Protein AF-P97983-F1 (afdb_monomer)

Structure (mmCIF, N/CA/C/O backbone):
data_AF-P97983-F1
#
_entry.id   AF-P97983-F1
#
loop_
_atom_site.group_PDB
_atom_site.id
_atom_site.type_symbol
_atom_site.label_atom_id
_atom_site.label_alt_id
_atom_site.label_comp_id
_atom_site.label_asym_id
_atom_site.label_entity_id
_atom_site.label_seq_id
_atom_site.pdbx_PDB_ins_code
_atom_site.Cartn_x
_atom_site.Cartn_y
_atom_site.Cartn_z
_atom_site.occupancy
_atom_site.B_iso_or_equiv
_atom_site.auth_seq_id
_atom_site.auth_comp_id
_atom_site.auth_asym_id
_atom_site.auth_atom_id
_atom_site.pdbx_PDB_model_num
ATOM 1 N N . ASP A 1 1 ? -0.389 -6.597 -8.760 1.00 67.94 1 ASP A N 1
ATOM 2 C CA . ASP A 1 1 ? -0.945 -7.431 -9.826 1.00 67.94 1 ASP A CA 1
ATOM 3 C C . ASP A 1 1 ? -0.528 -7.049 -11.247 1.00 67.94 1 ASP A C 1
ATOM 5 O O . ASP A 1 1 ? -1.302 -7.103 -12.198 1.00 67.94 1 ASP A O 1
ATOM 9 N N . ALA A 1 2 ? 0.743 -6.706 -11.415 1.00 70.81 2 ALA A N 1
ATOM 10 C CA . ALA A 1 2 ? 1.478 -6.914 -12.650 1.00 70.81 2 ALA A CA 1
ATOM 11 C C . ALA A 1 2 ? 1.822 -8.404 -12.858 1.00 70.81 2 ALA A C 1
ATOM 13 O O . ALA A 1 2 ? 2.010 -8.815 -14.003 1.00 70.81 2 ALA A O 1
ATOM 14 N N . ASP A 1 3 ? 1.889 -9.203 -11.788 1.00 79.50 3 ASP A N 1
ATOM 15 C CA . ASP A 1 3 ? 2.218 -10.633 -11.838 1.00 79.50 3 ASP A CA 1
ATOM 16 C C . ASP A 1 3 ? 1.003 -11.587 -11.818 1.00 79.50 3 ASP A C 1
ATOM 18 O O . ASP A 1 3 ? 1.140 -12.753 -12.194 1.00 79.50 3 ASP A O 1
ATOM 22 N N . GLY A 1 4 ? -0.191 -11.108 -11.457 1.00 80.94 4 GLY A N 1
ATOM 23 C CA . GLY A 1 4 ? -1.417 -11.911 -11.481 1.00 80.94 4 GLY A CA 1
ATOM 24 C C . GLY A 1 4 ? -1.629 -12.784 -10.240 1.00 80.94 4 GLY A C 1
ATOM 25 O O . GLY A 1 4 ? -2.407 -13.741 -10.309 1.00 80.94 4 GLY A O 1
ATOM 26 N N . ASN A 1 5 ? -0.912 -12.532 -9.141 1.00 81.75 5 ASN A N 1
ATOM 27 C CA . ASN A 1 5 ? -0.957 -13.357 -7.932 1.00 81.75 5 ASN A CA 1
ATOM 28 C C . ASN A 1 5 ? -2.156 -13.038 -7.006 1.00 81.75 5 ASN A C 1
ATOM 30 O O . ASN A 1 5 ? -2.425 -13.789 -6.064 1.00 81.75 5 ASN A O 1
ATOM 34 N N . GLY A 1 6 ? -2.907 -11.968 -7.286 1.00 82.69 6 GLY A N 1
ATOM 35 C CA . GLY A 1 6 ? -4.060 -11.512 -6.503 1.00 82.69 6 GLY A CA 1
ATOM 36 C C . GLY A 1 6 ? -3.700 -10.669 -5.271 1.00 82.69 6 GLY A C 1
ATOM 37 O O . GLY A 1 6 ? -4.588 -10.264 -4.508 1.00 82.69 6 GLY A O 1
ATOM 38 N N . THR A 1 7 ? -2.418 -10.380 -5.082 1.00 85.19 7 THR A N 1
ATOM 39 C CA . THR A 1 7 ? -1.854 -9.518 -4.048 1.00 85.19 7 THR A CA 1
ATOM 40 C C . THR A 1 7 ? -0.983 -8.431 -4.689 1.00 85.19 7 THR A C 1
ATOM 42 O O . THR A 1 7 ? -0.870 -8.300 -5.908 1.00 85.19 7 THR A O 1
ATOM 45 N N . ILE A 1 8 ? -0.489 -7.516 -3.865 1.00 84.88 8 ILE A N 1
ATOM 46 C CA . ILE A 1 8 ? 0.420 -6.453 -4.266 1.00 84.88 8 ILE A CA 1
ATOM 47 C C . ILE A 1 8 ? 1.610 -6.522 -3.331 1.00 84.88 8 ILE A C 1
ATOM 49 O O . ILE A 1 8 ? 1.492 -6.265 -2.130 1.00 84.88 8 ILE A O 1
ATOM 53 N N . ASP A 1 9 ? 2.757 -6.880 -3.887 1.00 85.44 9 ASP A N 1
ATOM 54 C CA . ASP A 1 9 ? 4.017 -6.848 -3.164 1.00 85.44 9 ASP A CA 1
ATOM 55 C C . ASP A 1 9 ? 4.600 -5.431 -3.090 1.00 85.44 9 ASP A C 1
ATOM 57 O O . ASP A 1 9 ? 4.137 -4.481 -3.726 1.00 85.44 9 ASP A O 1
ATOM 61 N N . PHE A 1 10 ? 5.623 -5.270 -2.256 1.00 79.94 10 PHE A N 1
ATOM 62 C CA . PHE A 1 10 ? 6.287 -3.987 -2.050 1.00 79.94 10 PHE A CA 1
ATOM 63 C C . PHE A 1 10 ? 6.814 -3.340 -3.357 1.00 79.94 10 PHE A C 1
ATOM 65 O O . PHE A 1 10 ? 6.517 -2.163 -3.583 1.00 79.94 10 PHE A O 1
ATOM 72 N N . PRO A 1 11 ? 7.533 -4.050 -4.253 1.00 82.31 11 PRO A N 1
ATOM 73 C CA . PRO A 1 11 ? 7.914 -3.512 -5.564 1.00 82.31 11 PRO A CA 1
ATOM 74 C C . PRO A 1 11 ? 6.733 -3.110 -6.46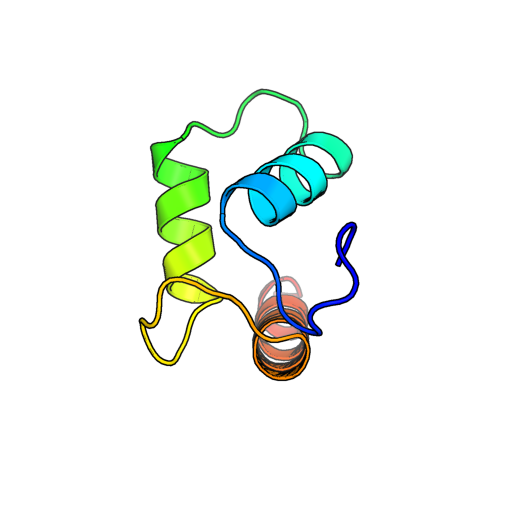2 1.00 82.31 11 PRO A C 1
ATOM 76 O O . PRO A 1 11 ? 6.787 -2.079 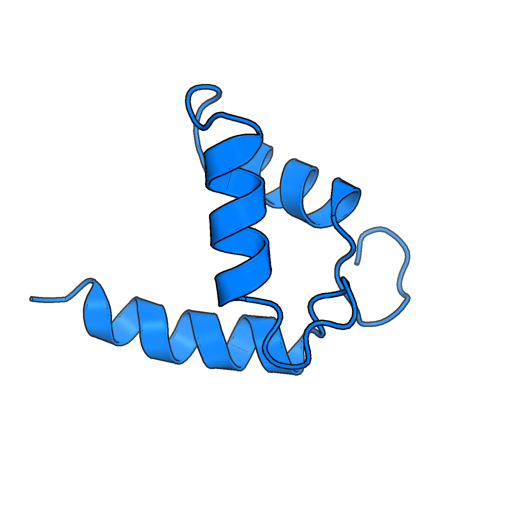-7.146 1.00 82.31 11 PRO A O 1
ATOM 79 N N . GLU A 1 12 ? 5.647 -3.878 -6.470 1.00 82.94 12 GLU A N 1
ATOM 80 C CA . GLU A 1 12 ? 4.444 -3.515 -7.221 1.00 82.94 12 GLU A CA 1
ATOM 81 C C . GLU A 1 12 ? 3.742 -2.286 -6.637 1.00 82.94 12 GLU A C 1
ATOM 83 O O . GLU A 1 12 ? 3.266 -1.419 -7.378 1.00 82.94 12 GLU A O 1
ATOM 88 N N . PHE A 1 13 ? 3.722 -2.167 -5.311 1.00 80.31 13 PHE A N 1
ATOM 89 C CA . PHE A 1 13 ? 3.185 -1.007 -4.615 1.00 80.31 13 PHE A CA 1
ATOM 90 C C . PHE A 1 13 ? 4.015 0.248 -4.882 1.00 80.31 13 PHE A C 1
ATOM 92 O O . PHE A 1 13 ? 3.444 1.302 -5.152 1.00 80.31 13 PHE A O 1
ATOM 99 N N . LEU A 1 14 ? 5.347 0.128 -4.903 1.00 79.69 14 LEU A N 1
ATOM 100 C CA . LEU A 1 14 ? 6.254 1.192 -5.341 1.00 79.69 14 LEU A CA 1
ATOM 101 C C . LEU A 1 14 ? 5.939 1.627 -6.771 1.00 79.69 14 LEU A C 1
ATOM 103 O O . LEU A 1 14 ? 5.854 2.818 -7.043 1.00 79.69 14 LEU A O 1
ATOM 107 N N . THR A 1 15 ? 5.700 0.679 -7.677 1.00 79.38 15 THR A N 1
ATOM 108 C CA . THR A 1 15 ? 5.349 0.976 -9.075 1.00 79.38 15 THR A CA 1
ATOM 109 C C . THR A 1 15 ? 4.001 1.701 -9.179 1.00 79.38 15 THR A C 1
ATOM 111 O O . THR A 1 15 ? 3.840 2.623 -9.982 1.00 79.38 15 THR A O 1
ATOM 114 N N . LEU A 1 16 ? 3.025 1.319 -8.352 1.00 76.00 16 LEU A N 1
ATOM 115 C CA . LEU A 1 16 ? 1.716 1.971 -8.273 1.00 76.00 16 LEU A CA 1
ATOM 116 C C . LEU A 1 16 ? 1.798 3.375 -7.667 1.00 76.00 16 LEU A C 1
ATOM 118 O O . LEU A 1 16 ? 1.182 4.297 -8.205 1.00 76.00 16 LEU A O 1
ATOM 122 N N . MET A 1 17 ? 2.565 3.540 -6.587 1.00 72.38 17 MET A N 1
ATOM 123 C CA . MET A 1 17 ? 2.833 4.824 -5.938 1.00 72.38 17 MET A CA 1
ATOM 124 C C . MET A 1 17 ? 3.608 5.749 -6.871 1.00 72.38 17 MET A C 1
ATOM 126 O O . MET A 1 17 ? 3.146 6.852 -7.111 1.00 72.38 17 MET A O 1
ATOM 130 N N . ALA A 1 18 ? 4.680 5.287 -7.516 1.00 71.88 18 ALA A N 1
ATOM 131 C CA . ALA A 1 18 ? 5.456 6.066 -8.485 1.00 71.88 18 ALA A CA 1
ATOM 132 C C . ALA A 1 18 ? 4.614 6.543 -9.681 1.00 71.88 18 ALA A C 1
ATOM 134 O O . ALA A 1 18 ? 4.869 7.590 -10.272 1.00 71.88 18 ALA A O 1
ATOM 135 N N . ARG A 1 19 ? 3.569 5.790 -10.048 1.00 67.75 19 ARG A N 1
ATOM 136 C CA . ARG A 1 19 ? 2.638 6.185 -11.113 1.00 67.75 19 ARG A CA 1
ATOM 137 C C . ARG A 1 19 ? 1.587 7.203 -10.653 1.00 67.75 19 ARG A C 1
ATOM 139 O O . ARG A 1 19 ? 0.978 7.854 -11.502 1.00 67.75 19 ARG A O 1
ATOM 146 N N . LYS A 1 20 ? 1.336 7.317 -9.345 1.00 63.34 20 LYS A N 1
ATOM 147 C CA . LYS A 1 20 ? 0.229 8.093 -8.757 1.00 63.34 20 LYS A CA 1
ATOM 148 C C . LYS A 1 20 ? 0.696 9.298 -7.926 1.00 63.34 20 LYS A C 1
ATOM 150 O O . LYS A 1 20 ? -0.029 10.286 -7.852 1.00 63.34 20 LYS A O 1
ATOM 155 N N . MET A 1 21 ? 1.890 9.235 -7.351 1.00 54.66 21 MET A N 1
ATOM 156 C CA . MET A 1 21 ? 2.557 10.264 -6.562 1.00 54.66 21 MET A CA 1
ATOM 157 C C . MET A 1 21 ? 3.884 10.619 -7.243 1.00 54.66 21 MET A C 1
ATOM 159 O O . MET A 1 21 ? 4.613 9.757 -7.726 1.00 54.66 21 MET A O 1
ATOM 163 N N . LYS A 1 22 ? 4.153 11.917 -7.380 1.00 53.38 22 LYS A N 1
ATOM 164 C CA . LYS A 1 22 ? 5.365 12.434 -8.027 1.00 53.38 22 LYS A CA 1
ATOM 165 C C . LYS A 1 22 ? 6.547 12.218 -7.086 1.00 53.38 22 LYS A C 1
ATOM 167 O O . LYS A 1 22 ? 6.524 12.906 -6.080 1.00 53.38 22 LYS A O 1
ATOM 172 N N . ASP A 1 23 ? 7.516 11.360 -7.431 1.00 56.12 23 ASP A N 1
ATOM 173 C CA . ASP A 1 23 ? 8.958 11.259 -7.044 1.00 56.12 23 ASP A CA 1
ATOM 174 C C . ASP A 1 23 ? 9.482 11.808 -5.686 1.00 56.12 23 ASP A C 1
ATOM 176 O O . ASP A 1 23 ? 10.688 11.882 -5.469 1.00 56.12 23 ASP A O 1
ATOM 180 N N . THR A 1 24 ? 8.623 12.226 -4.767 1.00 56.75 24 THR A N 1
ATOM 181 C CA . THR A 1 24 ? 8.972 13.017 -3.579 1.00 56.75 24 THR A CA 1
ATOM 182 C C . THR A 1 24 ? 8.777 12.202 -2.308 1.00 56.75 24 THR A C 1
ATOM 184 O O . THR A 1 24 ? 9.389 12.523 -1.293 1.00 56.75 24 THR A O 1
ATOM 187 N N . ASP A 1 25 ? 7.973 11.139 -2.367 1.00 65.94 25 ASP A N 1
ATOM 188 C CA . ASP A 1 25 ? 7.771 10.220 -1.256 1.00 65.94 25 ASP A CA 1
ATOM 189 C C . ASP A 1 25 ? 9.021 9.358 -1.067 1.00 65.94 25 ASP A C 1
ATOM 191 O O . ASP A 1 25 ? 9.513 8.690 -1.983 1.00 65.94 25 ASP A O 1
ATOM 195 N N . THR A 1 26 ? 9.559 9.397 0.145 1.00 73.75 26 THR A N 1
ATOM 196 C CA . THR A 1 26 ? 10.742 8.613 0.510 1.00 73.75 26 THR A CA 1
ATOM 197 C C . THR A 1 26 ? 10.391 7.135 0.690 1.00 73.75 26 THR A C 1
ATOM 199 O O . THR A 1 26 ? 9.246 6.782 0.973 1.00 73.75 26 THR A O 1
ATOM 202 N N . GLU A 1 27 ? 11.384 6.241 0.578 1.00 74.50 27 GLU A N 1
ATOM 203 C CA . GLU A 1 27 ? 11.177 4.803 0.828 1.00 74.50 27 GLU A CA 1
ATOM 204 C C . GLU A 1 27 ? 10.529 4.555 2.203 1.00 74.50 27 GLU A C 1
ATOM 206 O O . GLU A 1 27 ? 9.713 3.648 2.348 1.00 74.50 27 GLU A O 1
ATOM 211 N N . GLU A 1 28 ? 10.849 5.387 3.197 1.00 78.56 28 GLU A N 1
ATOM 212 C CA . GLU A 1 28 ? 10.254 5.325 4.532 1.00 78.56 28 GLU A CA 1
ATOM 213 C C . GLU A 1 28 ? 8.755 5.631 4.521 1.00 78.56 28 GLU A C 1
ATOM 215 O O . GLU A 1 28 ? 7.989 4.856 5.088 1.00 78.56 28 GLU A O 1
ATOM 220 N N . GLU A 1 29 ? 8.312 6.686 3.833 1.00 79.00 29 GLU A N 1
ATOM 221 C CA . GLU A 1 29 ? 6.884 7.013 3.714 1.00 79.00 29 GLU A CA 1
ATOM 222 C C . GLU A 1 29 ? 6.113 5.937 2.956 1.00 79.00 29 GLU A C 1
ATOM 224 O O . GLU A 1 29 ? 5.011 5.560 3.353 1.00 79.00 29 GLU A O 1
ATOM 229 N N . ILE A 1 30 ? 6.713 5.375 1.907 1.00 78.62 30 ILE A N 1
ATOM 230 C CA . ILE A 1 30 ? 6.096 4.288 1.147 1.00 78.62 30 ILE A CA 1
ATOM 231 C C . ILE A 1 30 ? 6.013 3.023 2.002 1.00 78.62 30 ILE A C 1
ATOM 233 O O . ILE A 1 30 ? 5.014 2.309 1.946 1.00 78.62 30 ILE A O 1
ATOM 237 N N . ARG A 1 31 ? 7.024 2.753 2.830 1.00 80.50 31 ARG A N 1
ATOM 238 C CA . ARG A 1 31 ? 7.039 1.615 3.754 1.00 80.50 31 ARG A CA 1
ATOM 239 C C . ARG A 1 31 ? 6.034 1.786 4.891 1.00 80.50 31 ARG A C 1
ATOM 241 O O . ARG A 1 31 ? 5.405 0.803 5.282 1.00 80.50 31 ARG A O 1
ATOM 248 N N . ASP A 1 32 ? 5.856 2.998 5.404 1.00 82.62 32 ASP A N 1
ATOM 249 C CA . ASP A 1 32 ? 4.844 3.282 6.422 1.00 82.62 32 ASP A CA 1
ATOM 250 C C . ASP A 1 32 ? 3.433 3.200 5.833 1.00 82.62 32 ASP A C 1
ATOM 252 O O . ASP A 1 32 ? 2.570 2.520 6.386 1.00 82.62 32 ASP A O 1
ATOM 256 N N . ALA A 1 33 ? 3.227 3.758 4.635 1.00 80.94 33 ALA A N 1
ATOM 257 C CA . ALA A 1 33 ? 1.995 3.580 3.879 1.00 80.94 33 ALA A CA 1
ATOM 258 C C . ALA A 1 33 ? 1.707 2.089 3.663 1.00 80.94 33 ALA A C 1
ATOM 260 O O . ALA A 1 33 ? 0.617 1.628 3.987 1.00 80.94 33 ALA A O 1
ATOM 261 N N . PHE A 1 34 ? 2.690 1.314 3.201 1.00 81.00 34 PHE A N 1
ATOM 262 C CA . PHE A 1 34 ? 2.541 -0.121 2.966 1.00 81.00 34 PHE A CA 1
ATOM 263 C C . PHE A 1 34 ? 2.081 -0.867 4.226 1.00 81.00 34 PHE A C 1
ATOM 265 O O . PHE A 1 34 ? 1.155 -1.664 4.142 1.00 81.00 34 PHE A O 1
ATOM 272 N N . LYS A 1 35 ? 2.630 -0.544 5.406 1.00 82.88 35 LYS A N 1
ATOM 273 C CA . LYS A 1 35 ? 2.165 -1.096 6.695 1.00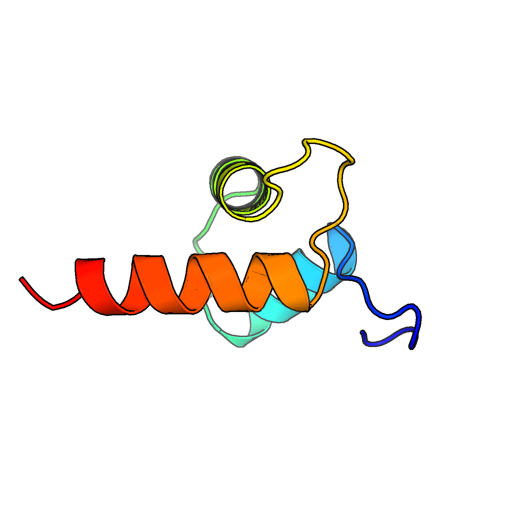 82.88 35 LYS A CA 1
ATOM 274 C C . LYS A 1 35 ? 0.744 -0.680 7.072 1.00 82.88 35 LYS A C 1
ATOM 276 O O . LYS A 1 35 ? 0.074 -1.391 7.810 1.00 82.88 35 LYS A O 1
ATOM 281 N N . VAL A 1 36 ? 0.287 0.489 6.630 1.00 82.44 36 VAL A N 1
ATOM 282 C CA . VAL A 1 36 ? -1.102 0.921 6.842 1.00 82.44 36 VAL A CA 1
ATOM 283 C C . VAL A 1 36 ? -2.059 0.139 5.938 1.00 82.44 36 VAL A C 1
ATOM 285 O O . VAL A 1 36 ? -3.195 -0.125 6.339 1.00 82.44 36 VAL A O 1
ATOM 288 N N . PHE A 1 37 ? -1.610 -0.236 4.737 1.00 80.44 37 PHE A N 1
ATOM 289 C CA . PHE A 1 37 ? -2.381 -1.043 3.791 1.00 80.44 37 PHE A CA 1
ATOM 290 C C . PHE A 1 37 ? -2.379 -2.543 4.129 1.00 80.44 37 PH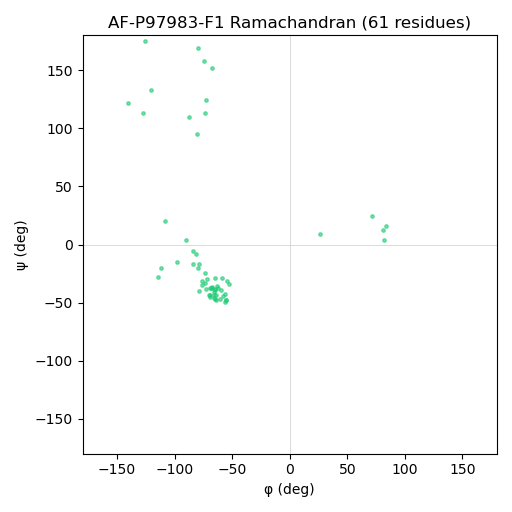E A C 1
ATOM 292 O O . PHE A 1 37 ? -3.424 -3.175 4.000 1.00 80.44 37 PHE A O 1
ATOM 299 N N . ASP A 1 38 ? -1.243 -3.090 4.565 1.00 85.50 38 ASP A N 1
ATOM 300 C CA . ASP A 1 38 ? -1.067 -4.480 5.004 1.00 85.50 38 ASP A CA 1
ATOM 301 C C . ASP A 1 38 ? -1.565 -4.644 6.446 1.00 85.50 38 ASP A C 1
ATOM 303 O O . ASP A 1 38 ? -0.868 -4.347 7.420 1.00 85.50 38 ASP A O 1
ATOM 307 N N . LYS A 1 39 ? -2.820 -5.077 6.586 1.00 80.81 39 LYS A N 1
ATOM 308 C CA . LYS A 1 39 ? -3.487 -5.207 7.887 1.00 80.81 39 LYS A CA 1
ATOM 309 C C . LYS A 1 39 ? -3.015 -6.436 8.647 1.00 80.81 39 LYS A C 1
ATOM 311 O O . LYS A 1 39 ? -3.019 -6.409 9.880 1.00 80.81 39 LYS A O 1
ATOM 316 N N . ASP A 1 40 ? -2.662 -7.486 7.917 1.00 83.56 40 ASP A N 1
ATOM 317 C CA . ASP A 1 40 ? -2.223 -8.760 8.481 1.00 83.56 40 ASP A CA 1
ATOM 318 C C . ASP A 1 40 ? -0.721 -8.756 8.827 1.00 83.56 40 ASP A C 1
ATOM 320 O O . ASP A 1 40 ? -0.261 -9.581 9.616 1.00 83.56 40 ASP A O 1
ATOM 324 N N . GLY A 1 41 ? 0.047 -7.799 8.296 1.00 80.75 41 GLY A N 1
ATOM 325 C CA . GLY A 1 41 ? 1.485 -7.674 8.535 1.00 80.75 41 GLY A CA 1
ATOM 326 C C . GLY A 1 41 ? 2.296 -8.767 7.837 1.00 80.75 41 GLY A C 1
ATOM 327 O O . GLY A 1 41 ? 3.384 -9.124 8.298 1.00 80.75 41 GLY A O 1
ATOM 328 N N . ASN A 1 42 ? 1.753 -9.339 6.762 1.00 83.38 42 ASN A N 1
ATOM 329 C CA . ASN A 1 42 ? 2.366 -10.434 6.011 1.00 83.38 42 ASN A CA 1
ATOM 330 C C . ASN A 1 42 ? 3.384 -9.935 4.959 1.00 83.38 42 ASN A C 1
ATOM 332 O O . ASN A 1 42 ? 4.074 -10.748 4.341 1.00 83.38 42 ASN A O 1
ATOM 336 N N . GLY A 1 43 ? 3.498 -8.616 4.768 1.00 81.88 43 GLY A N 1
ATOM 337 C CA . GLY A 1 43 ? 4.354 -7.973 3.777 1.00 81.88 43 GLY A CA 1
ATOM 338 C C . GLY A 1 43 ? 3.767 -7.928 2.361 1.00 81.88 43 GLY A C 1
ATOM 339 O O . GLY A 1 43 ? 4.502 -7.614 1.424 1.00 81.88 43 GLY A O 1
ATOM 340 N N . LEU A 1 44 ? 2.477 -8.230 2.190 1.00 84.38 44 LEU A N 1
ATOM 341 C CA . LEU A 1 44 ? 1.762 -8.314 0.916 1.00 84.38 44 LEU A CA 1
ATOM 342 C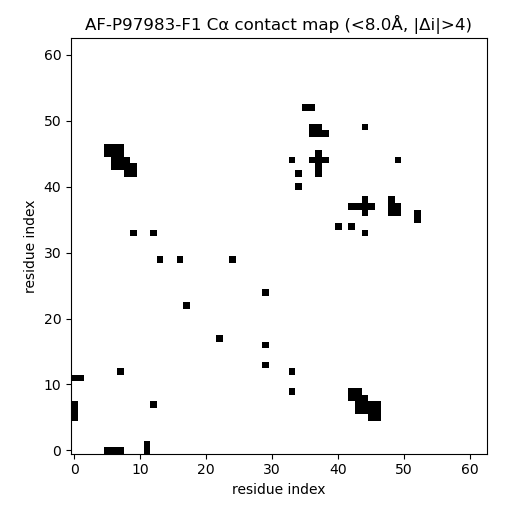 C . LEU A 1 44 ? 0.353 -7.731 1.063 1.00 84.38 44 LEU A C 1
ATOM 344 O O . LEU A 1 44 ? -0.471 -8.238 1.814 1.00 84.38 44 LEU A O 1
ATOM 348 N N . ILE A 1 45 ? 0.015 -6.719 0.272 1.00 85.06 45 ILE A N 1
ATOM 349 C CA . ILE A 1 45 ? -1.318 -6.123 0.335 1.00 85.06 45 ILE A CA 1
ATOM 350 C C . ILE A 1 45 ? -2.244 -6.899 -0.593 1.00 85.06 45 ILE A C 1
ATOM 352 O O . ILE A 1 45 ? -2.161 -6.789 -1.816 1.00 85.06 45 ILE A O 1
ATOM 356 N N . SER A 1 46 ? -3.183 -7.654 -0.037 1.00 85.75 46 SER A N 1
ATOM 357 C CA . SER A 1 46 ? -4.193 -8.328 -0.854 1.00 85.75 46 SER A CA 1
ATOM 358 C C . SER A 1 46 ? -5.128 -7.312 -1.514 1.00 85.75 46 SER A C 1
ATOM 360 O O . SER A 1 46 ? -5.426 -6.261 -0.942 1.00 85.75 46 SER A O 1
ATOM 362 N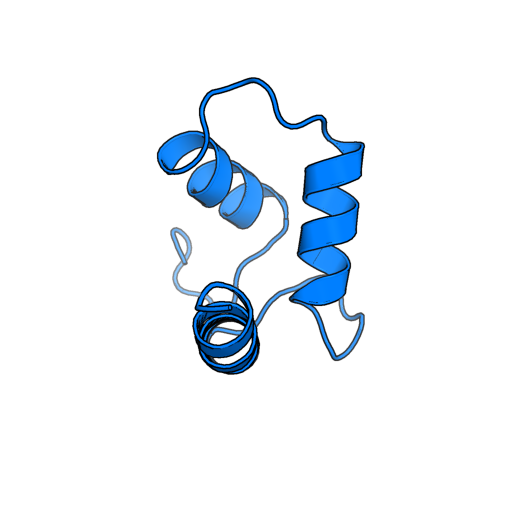 N . ALA A 1 47 ? -5.704 -7.633 -2.678 1.00 81.38 47 ALA A N 1
ATOM 363 C CA . ALA A 1 47 ? -6.696 -6.754 -3.315 1.00 81.38 47 ALA A CA 1
ATOM 364 C C . ALA A 1 47 ? -7.875 -6.399 -2.376 1.00 81.38 47 ALA A C 1
ATOM 366 O O . ALA A 1 47 ? -8.426 -5.297 -2.435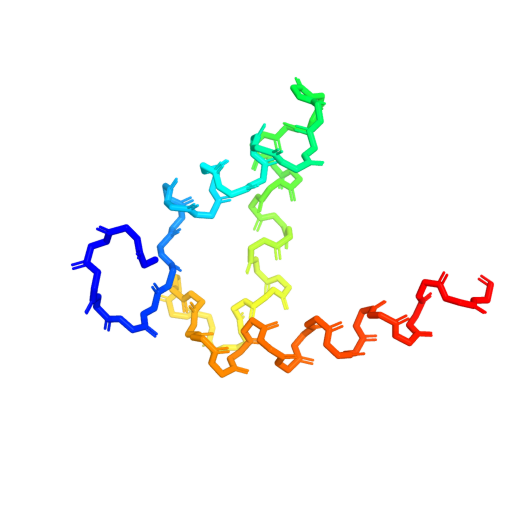 1.00 81.38 47 ALA A O 1
ATOM 367 N N . ALA A 1 48 ? -8.238 -7.320 -1.476 1.00 83.81 48 ALA A N 1
ATOM 368 C CA . ALA A 1 48 ? -9.232 -7.097 -0.430 1.00 83.81 48 ALA A CA 1
ATOM 369 C C . ALA A 1 48 ? -8.782 -6.057 0.613 1.00 83.81 48 ALA A C 1
ATOM 371 O O . ALA A 1 48 ? -9.570 -5.180 0.968 1.00 83.81 48 ALA A O 1
ATOM 372 N N . GLU A 1 49 ? -7.528 -6.120 1.064 1.00 84.75 49 GLU A N 1
ATOM 373 C CA . GLU A 1 49 ? -6.941 -5.191 2.037 1.00 84.75 49 GLU A CA 1
ATOM 374 C C . GLU A 1 49 ? -6.761 -3.801 1.432 1.00 84.75 49 GLU A C 1
ATOM 376 O O . GLU A 1 49 ? -7.210 -2.813 2.013 1.00 84.75 49 GLU A O 1
ATOM 381 N N . LEU A 1 50 ? -6.230 -3.729 0.206 1.00 79.50 50 LEU A N 1
ATOM 382 C CA . LEU A 1 50 ? -6.106 -2.479 -0.539 1.00 79.50 50 LEU A CA 1
ATOM 383 C C . LEU A 1 50 ? -7.469 -1.795 -0.676 1.00 79.50 50 LEU A C 1
ATOM 385 O O . LEU A 1 50 ? -7.597 -0.603 -0.406 1.00 79.50 50 LEU A O 1
ATOM 389 N N . ARG A 1 51 ? -8.505 -2.548 -1.067 1.00 78.62 51 ARG A N 1
ATOM 390 C CA . ARG A 1 51 ? -9.868 -2.025 -1.205 1.00 78.62 51 ARG A CA 1
ATOM 391 C C . ARG A 1 51 ? -10.427 -1.567 0.138 1.00 78.62 51 ARG A C 1
ATOM 393 O O . ARG A 1 51 ? -11.018 -0.495 0.201 1.00 78.62 51 ARG A O 1
ATOM 400 N N . HIS A 1 52 ? -10.226 -2.347 1.197 1.00 82.56 52 HIS A N 1
ATOM 401 C CA . HIS A 1 52 ? -10.685 -2.004 2.538 1.00 82.56 52 HIS A CA 1
ATOM 402 C C . HIS A 1 52 ? -10.054 -0.695 3.030 1.00 82.56 52 HIS A C 1
ATOM 404 O O . HIS A 1 52 ? -10.752 0.200 3.507 1.00 82.56 52 HIS A O 1
ATOM 410 N N . VAL A 1 53 ? -8.741 -0.546 2.862 1.00 78.19 53 VAL A N 1
ATOM 411 C CA . VAL A 1 53 ? -8.021 0.659 3.276 1.00 78.19 53 VAL A CA 1
ATOM 412 C C . VAL A 1 53 ? -8.323 1.833 2.352 1.00 78.19 53 VAL A C 1
ATOM 414 O O . VAL A 1 53 ? -8.530 2.924 2.858 1.00 78.19 53 VAL A O 1
ATOM 417 N N . MET A 1 54 ? -8.458 1.647 1.035 1.00 73.06 54 MET A N 1
ATOM 418 C CA . MET A 1 54 ? -8.865 2.727 0.125 1.00 73.06 54 MET A CA 1
ATOM 419 C C . MET A 1 54 ? -10.276 3.251 0.407 1.00 73.06 54 MET A C 1
ATOM 421 O O . MET A 1 54 ? -10.499 4.452 0.284 1.00 73.06 54 MET A O 1
ATOM 425 N N . THR A 1 55 ? -11.217 2.393 0.811 1.00 73.75 55 THR A N 1
ATOM 426 C CA . THR A 1 55 ? -12.544 2.842 1.259 1.00 73.75 55 THR A CA 1
ATOM 427 C C . THR A 1 55 ? -12.442 3.656 2.552 1.00 73.75 55 THR A C 1
ATOM 429 O O . THR A 1 55 ? -12.972 4.761 2.609 1.00 73.75 55 THR A O 1
ATOM 432 N N . ASN A 1 56 ? -11.682 3.180 3.543 1.00 68.81 56 ASN A N 1
ATOM 433 C CA . ASN A 1 56 ? -11.488 3.895 4.812 1.00 68.81 56 ASN A CA 1
ATOM 434 C C . ASN A 1 56 ? -10.681 5.203 4.667 1.00 68.81 56 ASN A C 1
ATOM 436 O O . ASN A 1 56 ? -10.938 6.180 5.367 1.00 68.81 56 ASN A O 1
ATOM 440 N N . LEU A 1 57 ? -9.682 5.226 3.783 1.00 66.00 57 LEU A N 1
ATOM 441 C CA . LEU A 1 57 ? -8.830 6.387 3.520 1.00 66.00 57 LEU A CA 1
ATOM 442 C C . LEU A 1 57 ? -9.570 7.431 2.674 1.00 66.00 57 LEU A C 1
ATOM 444 O O . LEU A 1 57 ? -9.401 8.624 2.902 1.00 66.00 57 LEU A O 1
ATOM 448 N N . GLY A 1 58 ? -10.425 6.986 1.746 1.00 55.62 58 GLY A N 1
ATOM 449 C CA . GLY A 1 58 ? -11.291 7.850 0.946 1.00 55.62 58 GLY A CA 1
ATOM 450 C C . GLY A 1 58 ? -12.306 8.634 1.781 1.00 55.62 58 GLY A C 1
ATOM 451 O O . GLY A 1 58 ? -12.513 9.806 1.496 1.00 55.62 58 GLY A O 1
ATOM 452 N N . GLU A 1 59 ? -12.873 8.038 2.838 1.00 53.03 59 GLU A N 1
ATOM 453 C CA . GLU A 1 59 ? -13.735 8.766 3.789 1.00 53.03 59 GLU A CA 1
ATOM 454 C C . GLU A 1 59 ? -12.951 9.739 4.688 1.00 53.03 59 GLU A C 1
ATOM 456 O O . GLU A 1 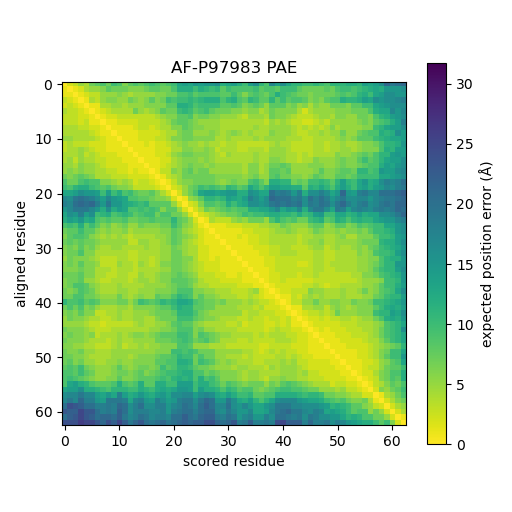59 ? -13.478 10.774 5.090 1.00 53.03 59 GLU A O 1
ATOM 461 N N . LYS A 1 60 ? -11.676 9.448 4.986 1.00 46.56 60 LYS A N 1
ATOM 462 C CA . LYS A 1 60 ? -10.816 10.314 5.814 1.00 46.56 60 LYS A CA 1
ATOM 463 C C . LYS A 1 60 ? -10.226 11.522 5.084 1.00 46.56 60 LYS A C 1
ATOM 465 O O . LYS A 1 60 ? -9.750 12.432 5.748 1.00 46.56 60 LYS A O 1
ATOM 470 N N . LEU A 1 61 ? -10.229 11.534 3.752 1.00 45.75 61 LEU A N 1
ATOM 471 C CA . LEU A 1 61 ? -9.723 12.647 2.934 1.00 45.75 61 LEU A CA 1
ATOM 472 C C . LEU A 1 61 ? -10.796 13.701 2.603 1.00 45.75 61 LEU A C 1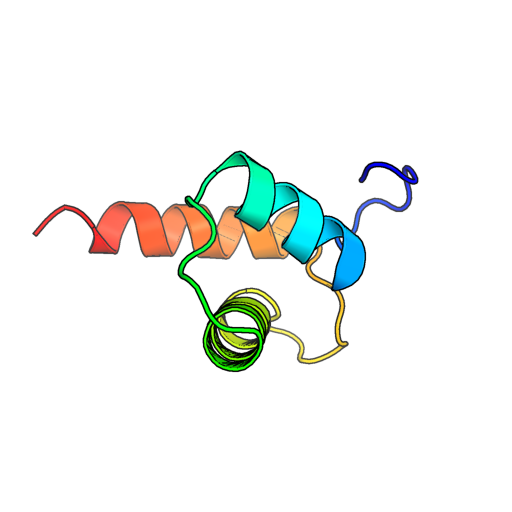
ATOM 474 O O . LEU A 1 61 ? -10.519 14.629 1.847 1.00 45.75 61 LEU A O 1
ATOM 478 N N . THR A 1 62 ? -12.008 13.553 3.145 1.00 40.28 62 THR A N 1
ATOM 479 C CA . THR A 1 62 ? -13.151 14.449 2.901 1.00 40.28 62 THR A CA 1
ATOM 480 C C . THR A 1 62 ? -13.547 15.351 4.080 1.00 40.28 62 THR A C 1
ATOM 482 O O . THR A 1 62 ? -14.656 15.877 4.053 1.00 40.28 62 THR A O 1
ATOM 485 N N . ASP A 1 63 ? -12.670 15.592 5.061 1.00 40.16 63 ASP A N 1
ATOM 486 C CA . ASP A 1 63 ? -12.855 16.652 6.079 1.00 40.16 63 ASP A CA 1
ATOM 487 C C . ASP A 1 63 ? -11.668 17.627 6.105 1.00 40.16 63 ASP A C 1
ATOM 489 O O . ASP A 1 63 ? -10.511 17.147 6.185 1.00 40.16 63 ASP A O 1
#

Secondary structure (DSSP, 8-state):
--S-SSEE-HHHHHHHHHHHS-S-S-HHHHHHHHHHH-SS-SS-EEHHHHHHHHHHHHHHT--

Solvent-accessible surface area (backbone atoms only — not comparable to full-atom values): 3775 Å² total; per-residue (Å²): 84,95,84,71,80,64,38,30,43,63,72,51,46,50,54,53,42,62,73,76,42,78,94,69,77,46,73,65,56,54,51,53,49,47,55,67,34,20,81,85,69,80,72,48,30,34,58,69,37,45,50,51,40,50,56,57,50,58,66,63,72,74,117

Sequence (63 aa):
DADGNGTIDFPEFLTLMARKMKDTDTEEEIRDAFKVFDKDGNGLISAAELRHVMTNLGEKLTD

Radius of gyration: 11.67 Å; Cα contacts (8 Å, |Δi|>4): 44; chains: 1; bounding box: 25×30×21 Å

Mean predicted aligned error: 7.3 Å

Nearest PDB structures (foldseek):
  2het-assembly1_A  TM=7.619E-01  e=5.992E-02  Bos taurus
  4ygc-assembly2_D  TM=7.200E-01  e=5.227E-02  Homo sapiens
  5fyx-assembly1_A  TM=7.898E-01  e=1.559E-01  Drosophila melanogaster
  5zor-assembly1_A  TM=6.417E-01  e=5.992E-02  Trypanosoma brucei brucei TREU927
  3m0w-assembly5_G  TM=8.090E-01  e=7.497E-01  Homo sapiens

pLDDT: mean 74.29, std 11.94, range [40.16, 85.75]

InterPro domains:
  IPR002048 EF-hand domain [PF13202] (1-17)
  IPR002048 EF-hand domain [PF13405] (29-58)
  IPR002048 EF-hand domain [PS50222] (1-23)
  IPR002048 EF-hand domain [PS50222] (25-60)
  IPR002048 EF-hand domain [SM00054] (1-20)
  IPR002048 EF-hand domain [SM00054] (29-57)
  IPR002048 EF-hand domain [cd00051] (1-55)
  IPR011992 EF-hand domain pair [SSF47473] (1-63)
  IPR018247 EF-Hand 1, calcium-binding site [PS00018] (1-13)
  IPR018247 EF-Hand 1, calcium-binding site [PS00018] (38-50)
  IPR050230 Calmodulin/Myosin light chain/Troponin C-like [PTHR23048] (1-63)

Foldseek 3Di:
DVVPPQWAALVNLVVVCVVVPPPPQDPVNSVVVQPLQCPVPPRIRGPVSNVVSCVVVVVVVPD

Organism: Acrasis rosea (NCBI:txid43695)